Protein AF-A0A950QC86-F1 (afdb_monomer_lite)

Structure (mmCIF, N/CA/C/O backbone):
data_AF-A0A950QC86-F1
#
_entry.id   AF-A0A950QC86-F1
#
loop_
_atom_site.group_PDB
_atom_site.id
_atom_site.type_symbol
_atom_site.label_atom_id
_atom_site.label_alt_id
_atom_site.label_comp_id
_atom_site.label_asym_id
_atom_site.label_entity_id
_atom_site.label_seq_id
_atom_site.pdbx_PDB_ins_code
_atom_site.Cartn_x
_atom_site.Cartn_y
_atom_site.Cartn_z
_atom_site.occupancy
_atom_site.B_iso_or_equiv
_atom_site.auth_seq_id
_atom_site.auth_comp_id
_atom_site.auth_asym_id
_atom_site.auth_atom_id
_atom_site.pdbx_PDB_model_num
ATOM 1 N N . ALA A 1 1 ? 28.103 -2.953 -5.306 1.00 63.00 1 ALA A N 1
ATOM 2 C CA . ALA A 1 1 ? 27.006 -3.921 -5.090 1.00 63.00 1 ALA A CA 1
ATOM 3 C C . ALA A 1 1 ? 26.735 -4.147 -3.598 1.00 63.00 1 ALA A C 1
ATOM 5 O O . ALA A 1 1 ? 25.645 -3.814 -3.157 1.00 63.00 1 ALA A O 1
ATOM 6 N N . ASN A 1 2 ? 27.718 -4.600 -2.807 1.00 76.38 2 ASN A N 1
ATOM 7 C CA . ASN A 1 2 ? 27.516 -4.952 -1.388 1.00 76.38 2 ASN A CA 1
ATOM 8 C C . ASN A 1 2 ? 26.974 -3.805 -0.514 1.00 76.38 2 ASN A C 1
ATOM 10 O O . ASN A 1 2 ? 26.097 -4.033 0.309 1.00 76.38 2 ASN A O 1
ATOM 14 N N . HIS A 1 3 ? 27.410 -2.566 -0.754 1.00 86.81 3 HIS A N 1
ATOM 15 C CA . HIS A 1 3 ? 26.946 -1.412 0.023 1.00 86.81 3 HIS A CA 1
ATOM 16 C C . HIS A 1 3 ? 25.481 -1.026 -0.256 1.00 86.81 3 HIS A C 1
ATOM 18 O O . HIS A 1 3 ? 24.761 -0.627 0.649 1.00 86.81 3 HIS A O 1
ATOM 24 N N . ALA A 1 4 ? 25.002 -1.201 -1.493 1.00 93.62 4 ALA A N 1
ATOM 25 C CA . ALA A 1 4 ? 23.603 -0.924 -1.832 1.00 93.62 4 ALA A CA 1
ATOM 26 C C . ALA A 1 4 ? 22.657 -1.931 -1.161 1.00 93.62 4 ALA A C 1
ATOM 28 O O . ALA A 1 4 ? 21.640 -1.544 -0.596 1.00 93.62 4 ALA A O 1
ATOM 29 N N . ALA A 1 5 ? 23.026 -3.216 -1.166 1.00 94.12 5 ALA A N 1
ATOM 30 C CA . ALA A 1 5 ? 22.261 -4.257 -0.485 1.00 94.12 5 ALA A CA 1
ATOM 31 C C . ALA A 1 5 ? 22.237 -4.050 1.039 1.00 94.12 5 ALA A C 1
ATOM 33 O O . ALA A 1 5 ? 21.215 -4.278 1.684 1.00 94.12 5 ALA A O 1
ATOM 34 N N . GLU A 1 6 ? 23.345 -3.593 1.621 1.00 96.19 6 GLU A N 1
ATOM 35 C CA . GLU A 1 6 ? 23.414 -3.250 3.041 1.00 96.19 6 GLU A CA 1
ATOM 36 C C . GLU A 1 6 ? 22.482 -2.081 3.395 1.00 96.19 6 GLU A C 1
ATOM 38 O O . GLU A 1 6 ? 21.714 -2.185 4.350 1.00 96.19 6 GLU A O 1
ATOM 43 N N . LEU A 1 7 ? 22.488 -1.004 2.602 1.00 96.12 7 LEU A N 1
ATOM 44 C CA . LEU A 1 7 ? 21.597 0.144 2.801 1.00 96.12 7 LEU A CA 1
ATOM 45 C C . LEU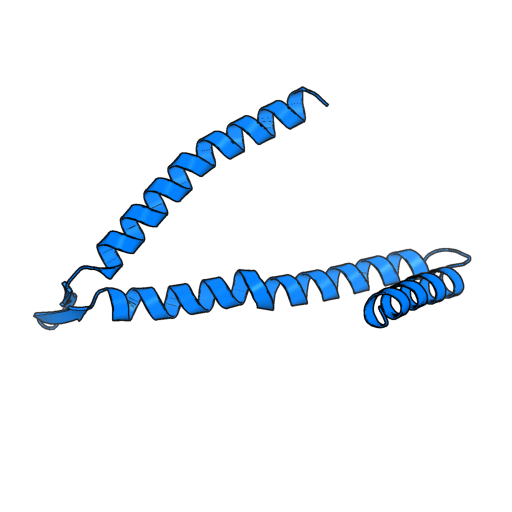 A 1 7 ? 20.120 -0.254 2.717 1.00 96.12 7 LEU A C 1
ATOM 47 O O . LEU A 1 7 ? 19.343 0.093 3.603 1.00 96.12 7 LEU A O 1
ATOM 51 N N . VAL A 1 8 ? 19.742 -1.041 1.705 1.00 95.75 8 VAL A N 1
ATOM 52 C CA . VAL A 1 8 ? 18.368 -1.555 1.567 1.00 95.75 8 VAL A CA 1
ATOM 53 C C . VAL A 1 8 ? 17.969 -2.397 2.779 1.00 95.75 8 VAL A C 1
ATOM 55 O O . VAL A 1 8 ? 16.850 -2.278 3.269 1.00 95.75 8 VAL A O 1
ATOM 58 N N . ASN A 1 9 ? 18.878 -3.218 3.308 1.00 95.38 9 ASN A N 1
ATOM 59 C CA . ASN A 1 9 ? 18.590 -4.030 4.489 1.00 95.38 9 ASN A CA 1
ATOM 60 C C . ASN A 1 9 ? 18.405 -3.206 5.766 1.00 95.38 9 ASN A C 1
ATOM 62 O O . ASN A 1 9 ? 17.581 -3.578 6.603 1.00 95.38 9 ASN A O 1
ATOM 66 N N . ARG A 1 10 ? 19.136 -2.098 5.916 1.00 96.12 10 ARG A N 1
ATOM 67 C CA . ARG A 1 10 ? 18.938 -1.166 7.035 1.00 96.12 10 ARG A CA 1
ATOM 68 C C . ARG A 1 10 ? 17.568 -0.501 6.944 1.00 96.12 10 ARG A C 1
ATOM 70 O O . ARG A 1 10 ? 16.791 -0.638 7.878 1.00 96.12 10 ARG A O 1
ATOM 77 N N . ILE A 1 11 ? 17.224 0.051 5.777 1.00 96.62 11 ILE A N 1
ATOM 78 C CA . ILE A 1 11 ? 15.893 0.627 5.515 1.00 96.62 11 ILE A CA 1
ATOM 79 C C . ILE A 1 11 ? 14.797 -0.396 5.827 1.00 96.62 11 ILE A C 1
ATOM 81 O O . ILE A 1 11 ? 13.877 -0.113 6.581 1.00 96.62 11 ILE A O 1
ATOM 85 N N . ARG A 1 12 ? 14.923 -1.629 5.321 1.00 96.50 12 ARG A N 1
ATOM 86 C CA . ARG A 1 12 ? 13.949 -2.699 5.581 1.00 96.50 12 ARG A CA 1
ATOM 87 C C . ARG A 1 12 ? 13.785 -3.003 7.076 1.00 96.50 12 ARG A C 1
ATOM 89 O O . ARG A 1 12 ? 12.697 -3.379 7.502 1.00 96.50 12 ARG A O 1
ATOM 96 N N . THR A 1 13 ? 14.863 -2.910 7.850 1.00 96.94 13 THR A N 1
ATOM 97 C CA . THR A 1 13 ? 14.824 -3.149 9.299 1.00 96.94 13 THR A CA 1
ATOM 98 C C . THR A 1 13 ? 14.078 -2.026 10.013 1.00 96.94 13 THR A C 1
ATOM 100 O O . THR A 1 13 ? 13.231 -2.316 10.855 1.00 96.94 13 THR A O 1
ATOM 103 N N . ASP A 1 14 ? 14.325 -0.776 9.625 1.00 97.62 14 ASP A N 1
ATOM 104 C CA . ASP A 1 14 ?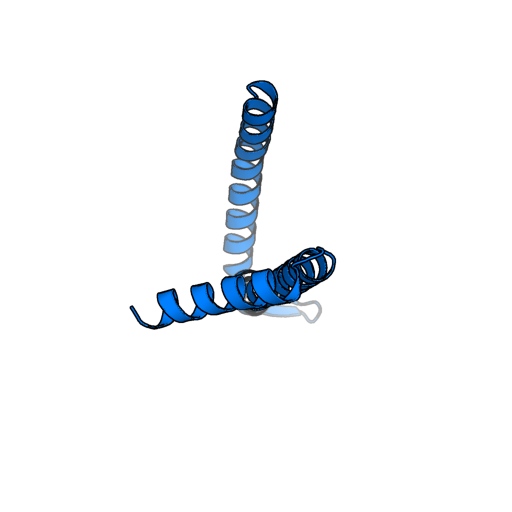 13.639 0.390 10.188 1.00 97.62 14 ASP A CA 1
ATOM 105 C C . ASP A 1 14 ? 12.137 0.360 9.853 1.00 97.62 14 ASP A C 1
ATOM 107 O O . ASP A 1 14 ? 11.288 0.513 10.735 1.00 97.62 14 ASP A O 1
ATOM 111 N N . GLU A 1 15 ? 11.790 0.032 8.604 1.00 97.69 15 GLU A N 1
ATOM 112 C CA . GLU A 1 15 ? 10.395 -0.048 8.160 1.00 97.69 15 GLU A CA 1
ATOM 113 C C . GLU A 1 15 ? 9.578 -1.111 8.903 1.00 97.69 15 GLU A C 1
ATOM 115 O O . GLU A 1 15 ? 8.373 -0.947 9.086 1.00 97.69 15 GLU A O 1
ATOM 120 N N . ALA A 1 16 ? 10.207 -2.183 9.400 1.00 96.94 16 ALA A N 1
ATOM 121 C CA . ALA A 1 16 ? 9.494 -3.192 10.182 1.00 96.94 16 ALA A CA 1
ATOM 122 C C . ALA A 1 16 ? 8.875 -2.596 11.459 1.00 96.94 16 ALA A C 1
ATOM 124 O O . ALA A 1 16 ? 7.744 -2.930 11.818 1.00 96.94 16 ALA A O 1
ATOM 125 N N . ILE A 1 17 ? 9.594 -1.687 12.126 1.00 96.50 17 ILE A N 1
ATOM 126 C CA . ILE A 1 17 ? 9.116 -1.019 13.341 1.00 96.50 17 ILE A CA 1
ATOM 127 C C . ILE A 1 17 ? 8.061 0.029 12.983 1.00 96.50 17 ILE A C 1
ATOM 129 O O . ILE A 1 17 ? 7.034 0.104 13.657 1.00 96.50 17 ILE A O 1
ATOM 133 N N . HIS A 1 18 ? 8.269 0.795 11.907 1.00 97.69 18 HIS A N 1
ATOM 134 C CA . HIS A 1 18 ? 7.288 1.775 11.432 1.00 97.69 18 HIS A CA 1
ATOM 135 C C . HIS A 1 18 ? 5.941 1.121 11.109 1.00 97.69 18 HIS A C 1
ATOM 137 O O . HIS A 1 18 ? 4.897 1.584 11.573 1.00 97.69 18 HIS A O 1
ATOM 143 N N . VAL A 1 19 ? 5.964 0.003 10.378 1.00 96.62 19 VAL A N 1
ATOM 144 C CA . VAL A 1 19 ? 4.759 -0.757 10.029 1.00 96.62 19 VAL A CA 1
ATOM 145 C C . VAL A 1 19 ? 4.088 -1.318 11.280 1.00 96.62 19 VAL A C 1
ATOM 147 O O . VAL A 1 19 ? 2.874 -1.183 11.421 1.00 96.62 19 VAL A O 1
ATOM 150 N N . ALA A 1 20 ? 4.850 -1.902 12.210 1.00 97.81 20 ALA A N 1
ATOM 151 C CA . ALA A 1 20 ? 4.291 -2.447 13.446 1.00 97.81 20 ALA A CA 1
ATOM 152 C C . ALA A 1 20 ? 3.607 -1.364 14.300 1.00 97.81 20 ALA A C 1
ATOM 154 O O . ALA A 1 20 ? 2.489 -1.564 14.786 1.00 97.81 20 ALA A O 1
ATOM 155 N N . TYR A 1 21 ? 4.250 -0.203 14.444 1.00 97.81 21 TYR A N 1
ATOM 156 C CA . TYR A 1 21 ? 3.695 0.943 15.159 1.00 97.81 21 TYR A CA 1
ATOM 157 C C . TYR A 1 21 ? 2.400 1.445 14.512 1.00 97.81 21 TYR A C 1
ATOM 159 O O . TYR A 1 21 ? 1.384 1.606 15.195 1.00 97.81 21 TYR A O 1
ATOM 167 N N . LEU A 1 22 ? 2.420 1.663 13.195 1.00 95.94 22 LEU A N 1
ATOM 168 C CA . LEU A 1 22 ? 1.271 2.187 12.466 1.00 95.94 22 LEU A CA 1
ATOM 169 C C . LEU A 1 22 ? 0.091 1.211 12.512 1.00 95.94 22 LEU A C 1
ATOM 171 O O . LEU A 1 22 ? -1.029 1.619 12.813 1.00 95.94 22 LEU A O 1
ATOM 175 N N . ALA A 1 23 ? 0.346 -0.080 12.285 1.00 96.12 23 ALA A N 1
ATOM 176 C CA . ALA A 1 23 ? -0.675 -1.122 12.340 1.00 96.12 23 ALA A CA 1
ATOM 177 C C . ALA A 1 23 ? -1.341 -1.195 13.720 1.00 96.12 23 ALA A C 1
ATOM 179 O O . ALA A 1 23 ? -2.568 -1.269 13.805 1.00 96.12 23 ALA A O 1
ATOM 180 N N . THR A 1 24 ? -0.546 -1.123 14.792 1.00 97.94 24 THR A N 1
ATOM 181 C CA . THR A 1 24 ? -1.057 -1.118 16.171 1.00 97.94 24 THR A CA 1
ATOM 182 C C . THR A 1 24 ? -1.918 0.115 16.417 1.00 97.94 24 THR A C 1
ATOM 184 O O . THR A 1 24 ? -3.086 -0.009 16.775 1.00 97.94 24 THR A O 1
ATOM 187 N N . THR A 1 25 ? -1.379 1.301 16.129 1.00 96.81 25 THR A N 1
ATOM 188 C CA . THR A 1 25 ? -2.056 2.580 16.377 1.00 96.81 25 THR A CA 1
ATOM 189 C C . THR A 1 25 ? -3.385 2.671 15.627 1.00 96.81 25 THR A C 1
ATOM 191 O O . THR A 1 25 ? -4.407 3.011 16.218 1.00 96.81 25 THR A O 1
ATOM 194 N N . ILE A 1 26 ? -3.408 2.324 14.336 1.00 96.31 26 ILE A N 1
ATOM 195 C CA . ILE A 1 26 ? -4.637 2.354 13.530 1.00 96.31 26 ILE A CA 1
ATOM 196 C C . ILE A 1 26 ? -5.652 1.333 14.050 1.00 96.31 26 ILE A C 1
ATOM 198 O O . ILE A 1 26 ? -6.833 1.658 14.165 1.00 96.31 26 ILE A O 1
ATOM 202 N N . SER A 1 27 ? -5.214 0.118 14.391 1.00 96.44 27 SER A N 1
ATOM 203 C CA . SER A 1 27 ? -6.110 -0.932 14.894 1.00 96.44 27 SER A CA 1
ATOM 204 C C . SER A 1 27 ? -6.749 -0.547 16.229 1.00 96.44 27 SER A C 1
ATOM 206 O O . SER A 1 27 ? -7.949 -0.747 16.423 1.00 96.44 27 SER A O 1
ATOM 208 N N . GLU A 1 28 ? -5.971 0.050 17.131 1.00 97.38 28 GLU A N 1
ATOM 209 C CA . GLU A 1 28 ? -6.470 0.561 18.405 1.00 97.38 28 GLU A CA 1
ATOM 210 C C . GLU A 1 28 ? -7.465 1.703 18.191 1.00 97.38 28 GLU A C 1
ATOM 212 O O . GLU A 1 28 ? -8.605 1.604 18.647 1.00 97.38 28 GLU A O 1
ATOM 217 N N . LEU A 1 29 ? -7.098 2.728 17.413 1.00 96.75 29 LEU A N 1
ATOM 218 C CA . LEU A 1 29 ? -7.988 3.850 17.096 1.00 96.75 29 LEU A CA 1
ATOM 219 C C . LEU A 1 29 ? -9.300 3.385 16.460 1.00 96.75 29 LEU A C 1
ATOM 221 O O . LEU A 1 29 ? -10.369 3.875 16.824 1.00 96.75 29 LEU A O 1
ATOM 225 N N . ARG A 1 30 ? -9.237 2.402 15.557 1.00 97.75 30 ARG A N 1
ATOM 226 C CA . ARG A 1 30 ? -10.412 1.787 14.933 1.00 97.75 30 ARG A CA 1
ATOM 227 C C . ARG A 1 30 ? -11.347 1.149 15.968 1.00 97.75 30 ARG A C 1
ATOM 229 O O . ARG A 1 30 ? -12.564 1.188 15.794 1.00 97.75 30 ARG A O 1
ATOM 236 N N . SER A 1 31 ? -10.795 0.570 17.034 1.00 98.00 31 SER A N 1
ATOM 237 C CA . SER A 1 31 ? -11.558 -0.105 18.094 1.00 98.00 31 SER A CA 1
ATOM 238 C C . SER A 1 31 ? -12.189 0.843 19.120 1.00 98.00 31 SER A C 1
ATOM 240 O O . SER A 1 31 ? -13.092 0.445 19.857 1.00 98.00 31 SER A O 1
ATOM 242 N N . PHE A 1 32 ? -11.732 2.094 19.187 1.00 97.69 32 PHE A N 1
ATOM 243 C CA . PHE A 1 32 ? -12.165 3.032 20.216 1.00 97.69 32 PHE A CA 1
ATOM 244 C C . PHE A 1 32 ? -13.557 3.607 19.960 1.00 97.69 32 PHE A C 1
ATOM 246 O O . PHE A 1 32 ? -14.066 3.650 18.844 1.00 97.69 32 PHE A O 1
ATOM 253 N N . THR A 1 33 ? -14.168 4.102 21.034 1.00 98.19 33 THR A N 1
ATOM 254 C CA . THR A 1 33 ? -15.311 5.016 20.963 1.00 98.19 33 THR A CA 1
ATOM 255 C C . THR A 1 33 ? -14.793 6.428 21.202 1.00 98.19 33 THR A C 1
ATOM 257 O O . THR A 1 33 ? -14.234 6.714 22.259 1.00 98.19 33 THR A O 1
ATOM 260 N N . ILE A 1 34 ? -14.954 7.306 20.217 1.00 96.75 34 ILE A N 1
ATOM 261 C CA . ILE A 1 34 ? -14.361 8.643 20.205 1.00 96.75 34 ILE A CA 1
ATOM 262 C C . ILE A 1 34 ? -15.423 9.662 20.599 1.00 96.75 34 ILE A C 1
ATOM 264 O O . ILE A 1 34 ? -16.531 9.648 20.065 1.00 96.75 34 ILE A O 1
ATOM 268 N N . LYS A 1 35 ? -15.091 10.546 21.542 1.00 97.56 35 LYS A N 1
ATOM 269 C CA . LYS A 1 35 ? -15.960 11.651 21.951 1.00 97.56 35 LYS A CA 1
ATOM 270 C C . LYS A 1 35 ? -15.811 12.823 20.981 1.00 97.56 35 LYS A C 1
ATOM 272 O O . LYS A 1 35 ? -14.693 13.231 20.679 1.00 97.56 35 LYS A O 1
ATOM 277 N N . THR A 1 36 ? -16.929 13.371 20.529 1.00 95.69 36 THR A N 1
ATOM 278 C CA . THR A 1 36 ? -16.984 14.555 19.663 1.00 95.69 36 THR A CA 1
ATOM 279 C C . THR A 1 36 ? -17.043 15.843 20.489 1.00 95.69 36 THR A C 1
ATOM 281 O O . THR A 1 36 ? -17.346 15.827 21.687 1.00 95.69 36 THR A O 1
ATOM 284 N N . GLU A 1 37 ? -16.772 16.983 19.851 1.00 96.88 37 GLU A N 1
ATOM 285 C CA . GLU A 1 37 ? -16.787 18.303 20.504 1.00 96.88 37 GLU A CA 1
ATOM 286 C C . GLU A 1 37 ? -18.171 18.683 21.058 1.00 96.88 37 GLU A C 1
ATOM 288 O O . GLU A 1 37 ? -18.264 19.345 22.089 1.00 96.88 37 GLU A O 1
ATOM 293 N N . ASP A 1 38 ? -19.250 18.199 20.433 1.00 96.12 38 ASP A N 1
ATOM 294 C CA . ASP A 1 38 ? -20.635 18.380 20.895 1.00 96.12 38 ASP A CA 1
ATOM 295 C C . ASP A 1 38 ? -21.047 17.393 22.007 1.00 96.12 38 ASP A C 1
ATOM 297 O O . ASP A 1 38 ? -22.206 17.351 22.420 1.00 96.12 38 ASP A O 1
ATOM 301 N N . GLY A 1 39 ? -20.101 16.595 22.510 1.00 96.00 39 GLY A N 1
ATOM 302 C CA . GLY A 1 39 ? -20.304 15.666 23.616 1.00 96.00 39 GLY A CA 1
ATOM 303 C C . GLY A 1 39 ? -20.929 14.325 23.234 1.00 96.00 39 GLY A C 1
ATOM 304 O O . GLY A 1 39 ? -21.112 13.492 24.124 1.00 96.00 39 GLY A O 1
ATOM 305 N N . LYS A 1 40 ? -21.223 14.086 21.949 1.00 97.44 40 LYS A N 1
ATOM 306 C CA . LYS A 1 40 ? -21.637 12.769 21.446 1.00 97.44 40 LYS A CA 1
ATOM 307 C C . LYS A 1 40 ? -20.446 11.810 21.356 1.00 97.44 40 LYS A C 1
ATOM 309 O O . LYS A 1 40 ? -19.307 12.143 21.694 1.00 97.44 40 LYS A O 1
ATOM 314 N N . THR A 1 41 ? -20.722 10.587 20.915 1.00 98.06 41 THR A N 1
ATOM 315 C CA . THR A 1 41 ? -19.708 9.571 20.648 1.00 98.06 41 THR A CA 1
ATOM 316 C C . THR A 1 41 ? -19.893 8.956 19.270 1.00 98.06 41 THR A C 1
ATOM 318 O O . THR A 1 41 ? -21.014 8.827 18.778 1.00 98.06 41 THR A O 1
ATOM 321 N N . VAL A 1 42 ? -18.781 8.562 18.651 1.00 97.69 42 VAL A N 1
ATOM 322 C CA . VAL A 1 42 ? -18.757 7.837 17.377 1.00 97.69 42 VAL A CA 1
ATOM 323 C C . VAL A 1 42 ? -17.804 6.641 17.458 1.00 97.69 42 VAL A C 1
ATOM 325 O O . VAL A 1 42 ? -16.780 6.719 18.143 1.00 97.69 42 VAL A O 1
ATOM 328 N N . PRO A 1 43 ? -18.096 5.523 16.774 1.00 98.19 43 PRO A N 1
ATOM 329 C CA . PRO A 1 43 ? -17.144 4.425 16.645 1.00 98.19 43 PRO A CA 1
ATOM 330 C C . PRO A 1 43 ? -15.918 4.856 15.834 1.00 98.19 43 PRO A C 1
ATOM 332 O O . PRO A 1 43 ? -16.072 5.399 14.740 1.00 98.19 43 PRO A O 1
ATOM 335 N N . GLY A 1 44 ? -14.711 4.547 16.304 1.00 97.75 44 GLY A N 1
ATOM 336 C CA . GLY A 1 44 ? -13.458 4.837 15.603 1.00 97.75 44 GLY A CA 1
ATOM 337 C C . GLY A 1 44 ? -13.410 4.235 14.198 1.00 97.75 44 GLY A C 1
ATOM 338 O O . GLY A 1 44 ? -12.968 4.890 13.258 1.00 97.75 44 GLY A O 1
ATOM 339 N N . GLY A 1 45 ? -13.976 3.039 14.012 1.00 98.00 45 GLY A N 1
ATOM 340 C CA . GLY A 1 45 ? -14.119 2.407 12.697 1.00 98.00 45 GLY A CA 1
ATOM 341 C C . GLY A 1 45 ? -14.862 3.258 11.666 1.00 98.00 45 GLY A C 1
ATOM 342 O O . GLY A 1 45 ? -14.466 3.276 10.509 1.00 98.00 45 GLY A O 1
ATOM 343 N N . SER A 1 46 ? -15.859 4.049 12.076 1.00 97.56 46 SER A N 1
ATOM 344 C CA . SER A 1 46 ? -16.560 4.952 11.148 1.00 97.56 46 SER A CA 1
ATOM 345 C C . SER A 1 46 ? -15.697 6.111 10.636 1.00 97.56 46 SER A C 1
ATOM 347 O O . SER A 1 46 ? -16.043 6.717 9.627 1.00 97.56 46 SER A O 1
ATOM 349 N N . ILE A 1 47 ? -14.576 6.400 11.303 1.00 95.75 47 ILE A N 1
ATOM 350 C CA . ILE A 1 47 ? -13.597 7.417 10.896 1.00 95.75 47 ILE A CA 1
ATOM 351 C C . ILE A 1 47 ? -12.457 6.773 10.098 1.00 95.75 47 ILE A C 1
ATOM 353 O O . ILE A 1 47 ? -12.050 7.306 9.070 1.00 95.75 47 ILE A O 1
ATOM 357 N N . ILE A 1 48 ? -11.944 5.631 10.564 1.00 97.38 48 ILE A N 1
ATOM 358 C CA . ILE A 1 48 ? -10.769 4.970 9.978 1.00 97.38 48 ILE A CA 1
ATOM 359 C C . ILE A 1 48 ? -11.105 4.230 8.678 1.00 97.38 48 ILE A C 1
ATOM 361 O O . ILE A 1 48 ? -10.357 4.346 7.708 1.00 97.38 48 ILE A O 1
ATOM 365 N N . ASP A 1 49 ? -12.212 3.484 8.635 1.00 97.25 49 ASP A N 1
ATOM 366 C CA . ASP A 1 49 ? -12.513 2.576 7.520 1.00 97.25 49 ASP A CA 1
ATOM 367 C C . ASP A 1 49 ? -12.660 3.297 6.163 1.00 97.25 49 ASP A C 1
ATOM 369 O O . ASP A 1 49 ? -12.121 2.785 5.179 1.00 97.25 49 ASP A O 1
ATOM 373 N N . PRO A 1 50 ? -13.303 4.482 6.059 1.00 97.25 50 PRO A N 1
ATOM 374 C CA . PRO A 1 50 ? -13.376 5.213 4.792 1.00 97.25 50 PRO A CA 1
ATOM 375 C C . PRO A 1 50 ? -11.994 5.586 4.241 1.00 97.25 50 PRO A C 1
ATOM 377 O O . PRO A 1 50 ? -11.689 5.287 3.089 1.00 97.25 50 PRO A O 1
ATOM 380 N N . VAL A 1 51 ? -11.130 6.158 5.088 1.00 95.38 51 VAL A N 1
ATOM 381 C CA . VAL A 1 51 ? -9.772 6.576 4.701 1.00 95.38 51 VAL A CA 1
ATOM 382 C C . VAL A 1 51 ? -8.916 5.367 4.331 1.00 95.38 51 VAL A C 1
ATOM 384 O O . VAL A 1 51 ? -8.172 5.403 3.352 1.00 95.38 51 VAL A O 1
ATOM 387 N N . TRP A 1 52 ? -9.034 4.272 5.088 1.00 94.81 52 TRP A N 1
ATOM 388 C CA . TRP A 1 52 ? -8.316 3.034 4.799 1.00 94.81 52 TRP A CA 1
ATOM 389 C C . TRP A 1 52 ? -8.697 2.461 3.431 1.00 94.81 52 TRP A C 1
ATOM 391 O O . TRP A 1 52 ? -7.819 2.110 2.645 1.00 94.81 52 TRP A O 1
ATOM 401 N N . ASN A 1 53 ? -9.993 2.397 3.123 1.00 95.56 53 ASN A N 1
ATOM 402 C CA . ASN A 1 53 ? -10.472 1.868 1.848 1.00 95.56 53 ASN A CA 1
ATOM 403 C C . ASN A 1 53 ? -10.002 2.720 0.661 1.00 95.56 53 ASN A C 1
ATOM 405 O O . ASN A 1 53 ? -9.531 2.167 -0.332 1.00 95.56 53 ASN A O 1
ATOM 409 N N . GLU A 1 54 ? -10.060 4.049 0.780 1.00 96.06 54 GLU A N 1
ATOM 410 C CA . GLU A 1 54 ? -9.534 4.962 -0.243 1.00 96.06 5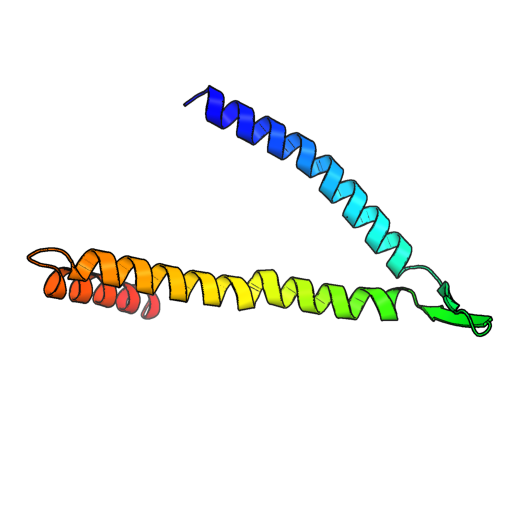4 GLU A CA 1
ATOM 411 C C . GLU A 1 54 ? -8.023 4.789 -0.444 1.00 96.06 54 GLU A C 1
ATOM 413 O O . GLU A 1 54 ? -7.548 4.726 -1.578 1.00 96.06 54 GLU A O 1
ATOM 418 N N . MET A 1 55 ? -7.261 4.650 0.644 1.00 94.56 55 MET A N 1
ATOM 419 C CA . MET A 1 55 ? -5.818 4.414 0.580 1.00 94.56 55 MET A CA 1
ATOM 420 C C . MET A 1 55 ? -5.491 3.093 -0.136 1.00 94.56 55 MET A C 1
ATOM 422 O O . MET A 1 55 ? -4.588 3.053 -0.975 1.00 94.56 55 MET A O 1
ATOM 426 N N . ILE A 1 56 ? -6.219 2.013 0.166 1.00 93.56 56 ILE A N 1
ATOM 427 C CA . ILE A 1 56 ? -6.020 0.711 -0.484 1.00 93.56 56 ILE A CA 1
ATOM 428 C C . ILE A 1 56 ? -6.317 0.791 -1.980 1.00 93.56 56 ILE A C 1
ATOM 430 O O . ILE A 1 56 ? -5.493 0.332 -2.775 1.00 93.56 56 ILE A O 1
ATOM 434 N N . GLU A 1 57 ? -7.443 1.393 -2.365 1.00 95.50 57 GLU A N 1
ATOM 435 C CA . GLU A 1 57 ? -7.816 1.580 -3.771 1.00 95.50 57 GLU A CA 1
ATOM 436 C C . GLU A 1 57 ? -6.764 2.410 -4.515 1.00 95.50 57 GLU A C 1
ATOM 438 O O . GLU A 1 57 ? -6.305 2.043 -5.603 1.00 95.50 57 GLU A O 1
ATOM 443 N N . TRP A 1 58 ? -6.309 3.504 -3.900 1.00 95.19 58 TRP A N 1
ATOM 444 C CA . TRP A 1 58 ? -5.282 4.356 -4.480 1.00 95.19 58 TRP A CA 1
ATOM 445 C C . TRP A 1 58 ? -3.990 3.583 -4.752 1.00 95.19 58 TRP A C 1
ATOM 447 O O . TRP A 1 58 ? -3.482 3.592 -5.874 1.00 95.19 58 TRP A O 1
ATOM 457 N N . HIS A 1 59 ? -3.454 2.896 -3.741 1.00 90.19 59 HIS A N 1
ATOM 458 C CA . HIS A 1 59 ? -2.156 2.232 -3.853 1.00 90.19 59 HIS A CA 1
ATOM 459 C C . HIS A 1 59 ? -2.192 0.934 -4.664 1.00 90.19 59 HIS A C 1
ATOM 461 O O . HIS A 1 59 ? -1.187 0.605 -5.294 1.00 90.19 59 HIS A O 1
ATOM 467 N N . SER A 1 60 ? -3.317 0.217 -4.668 1.00 90.69 60 SER A N 1
ATOM 468 C CA . SER A 1 60 ? -3.423 -1.096 -5.321 1.00 90.69 60 SER A CA 1
ATOM 469 C C . SER A 1 60 ? -3.931 -1.014 -6.756 1.00 90.69 60 SER A C 1
ATOM 471 O O . SER A 1 60 ? -3.564 -1.854 -7.575 1.00 90.69 60 SER A O 1
ATOM 473 N N . VAL A 1 61 ? -4.757 -0.013 -7.072 1.00 92.94 61 VAL A N 1
ATOM 474 C CA . VAL A 1 61 ? -5.428 0.090 -8.375 1.00 92.94 61 VAL A CA 1
ATOM 475 C C . VAL A 1 61 ? -5.043 1.384 -9.076 1.00 92.94 61 VAL A C 1
ATOM 477 O O . VAL A 1 61 ? -4.419 1.355 -10.137 1.00 92.94 61 VAL A O 1
ATOM 480 N N . THR A 1 62 ? -5.368 2.532 -8.479 1.00 93.88 62 THR A N 1
ATOM 481 C CA . THR A 1 62 ? -5.285 3.826 -9.179 1.00 93.88 62 THR A CA 1
ATOM 482 C C . THR A 1 62 ? -3.846 4.170 -9.555 1.00 93.88 62 THR A C 1
ATOM 484 O O . THR A 1 62 ? -3.546 4.443 -10.718 1.00 93.88 62 THR A O 1
ATOM 487 N N . GLN A 1 63 ? -2.930 4.105 -8.588 1.00 93.69 63 GLN A N 1
ATOM 488 C CA . GLN A 1 63 ? -1.521 4.415 -8.801 1.00 93.69 63 GLN A CA 1
ATOM 489 C C . GLN A 1 63 ? -0.857 3.387 -9.720 1.00 93.69 63 GLN A C 1
ATOM 491 O O . GLN A 1 63 ? -0.074 3.774 -10.581 1.00 93.69 63 GLN A O 1
ATOM 496 N N . ALA A 1 64 ? -1.205 2.102 -9.600 1.00 91.06 64 ALA A N 1
ATOM 497 C CA . ALA A 1 64 ? -0.681 1.056 -10.476 1.00 91.06 64 ALA A CA 1
ATOM 498 C C . ALA A 1 64 ? -1.064 1.297 -11.947 1.00 91.06 64 ALA A C 1
ATOM 500 O O . ALA A 1 64 ? -0.206 1.219 -12.830 1.00 91.06 64 ALA A O 1
ATOM 501 N N . ASN A 1 65 ? -2.325 1.657 -12.207 1.00 93.19 65 ASN A N 1
ATOM 502 C CA . ASN A 1 65 ? -2.800 2.003 -13.546 1.00 93.19 65 ASN A CA 1
ATOM 503 C C . ASN A 1 65 ? -2.094 3.254 -14.085 1.00 93.19 65 ASN A C 1
ATOM 505 O O . ASN A 1 65 ? -1.539 3.217 -15.183 1.00 93.19 65 ASN A O 1
ATOM 509 N N . PHE A 1 66 ? -2.018 4.319 -13.281 1.00 93.94 66 PHE A N 1
ATOM 510 C CA . PHE A 1 66 ? -1.315 5.548 -13.657 1.00 93.94 66 PHE A CA 1
ATOM 511 C C . PHE A 1 66 ? 0.166 5.294 -13.977 1.00 93.94 66 PHE A C 1
ATOM 513 O O . PHE A 1 66 ? 0.683 5.741 -15.002 1.00 93.94 66 PHE A O 1
ATOM 520 N N . ALA A 1 67 ? 0.860 4.532 -13.129 1.00 93.19 67 ALA A N 1
ATOM 521 C CA . ALA A 1 67 ? 2.263 4.195 -13.328 1.00 93.19 67 ALA A CA 1
ATOM 522 C C . ALA A 1 67 ? 2.474 3.339 -14.581 1.00 93.19 67 ALA A C 1
ATOM 524 O O . ALA A 1 67 ? 3.465 3.534 -15.289 1.00 93.19 67 ALA A O 1
ATOM 525 N N . ARG A 1 68 ? 1.551 2.418 -14.886 1.00 91.62 68 ARG A N 1
ATOM 526 C CA . ARG A 1 68 ? 1.573 1.623 -16.120 1.00 91.62 68 ARG A CA 1
ATOM 527 C C . ARG A 1 68 ? 1.428 2.513 -17.352 1.00 91.62 68 ARG A C 1
ATOM 529 O O . ARG A 1 68 ? 2.244 2.395 -18.266 1.00 91.62 68 ARG A O 1
ATOM 536 N N . GLU A 1 69 ? 0.448 3.411 -17.370 1.00 94.00 69 GLU A N 1
ATOM 537 C CA . GLU A 1 69 ? 0.229 4.356 -18.474 1.00 94.00 69 GLU A CA 1
ATOM 538 C C . GLU A 1 69 ? 1.454 5.247 -18.692 1.00 94.00 69 GLU A C 1
ATOM 540 O O . GLU A 1 69 ? 2.025 5.268 -19.785 1.00 94.00 69 GLU A O 1
ATOM 545 N N . GLN A 1 70 ? 1.943 5.884 -17.627 1.00 95.88 70 GLN A N 1
ATOM 546 C CA . GLN A 1 70 ? 3.123 6.742 -17.683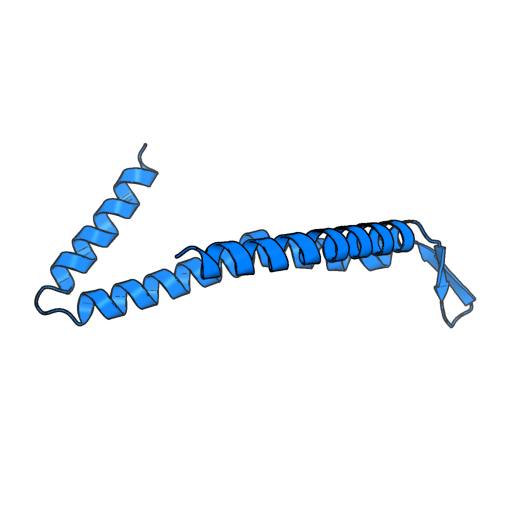 1.00 95.88 70 GLN A CA 1
ATOM 547 C C . GLN A 1 70 ? 4.380 5.973 -18.117 1.00 95.88 70 GLN A C 1
ATOM 549 O O . GLN A 1 70 ? 5.187 6.466 -18.912 1.00 95.88 70 GLN A O 1
ATOM 554 N N . SER A 1 71 ? 4.566 4.745 -17.626 1.00 94.19 71 SER A N 1
ATOM 555 C CA . SER A 1 71 ? 5.677 3.887 -18.050 1.00 94.19 71 SER A CA 1
ATOM 556 C C . SER A 1 71 ? 5.584 3.565 -19.536 1.00 94.19 71 SER A C 1
ATOM 558 O O . SER A 1 71 ? 6.588 3.666 -20.246 1.00 94.19 71 SER A O 1
ATOM 560 N N . ARG A 1 72 ? 4.384 3.240 -20.029 1.00 93.00 72 ARG A N 1
ATOM 561 C CA . ARG A 1 72 ? 4.148 2.959 -21.445 1.00 93.00 72 ARG A CA 1
ATOM 562 C C . ARG A 1 72 ? 4.466 4.175 -22.310 1.00 93.00 72 ARG A C 1
ATOM 564 O O . ARG A 1 72 ? 5.219 4.047 -23.272 1.00 93.00 72 ARG A O 1
ATOM 571 N N . GLU A 1 73 ? 3.961 5.356 -21.968 1.00 95.00 73 GLU A N 1
ATOM 572 C CA . GLU A 1 73 ? 4.248 6.593 -22.707 1.00 95.00 73 GLU A CA 1
ATOM 573 C C . GLU A 1 73 ? 5.750 6.888 -22.783 1.00 95.00 73 GLU A C 1
ATOM 575 O O . GLU A 1 73 ? 6.287 7.180 -23.859 1.00 95.00 73 GLU A O 1
ATOM 580 N N . ASN A 1 74 ? 6.451 6.738 -21.658 1.00 95.75 74 ASN A N 1
ATOM 581 C CA . ASN A 1 74 ? 7.895 6.926 -21.581 1.00 95.75 74 ASN A CA 1
ATOM 582 C C . ASN A 1 74 ? 8.655 5.933 -22.468 1.00 95.75 74 ASN A C 1
ATOM 584 O O . ASN A 1 74 ? 9.585 6.323 -23.180 1.00 95.75 74 ASN A O 1
ATOM 588 N N . ILE A 1 75 ? 8.265 4.656 -22.451 1.00 93.69 75 ILE A N 1
ATOM 589 C CA . ILE A 1 75 ? 8.854 3.620 -23.307 1.00 93.69 75 ILE A CA 1
ATOM 590 C C . ILE A 1 75 ? 8.618 3.963 -24.780 1.00 93.69 75 ILE A C 1
ATOM 592 O O . ILE A 1 75 ? 9.578 4.039 -25.548 1.00 93.69 75 ILE A O 1
ATOM 596 N N . MET A 1 76 ? 7.376 4.249 -25.172 1.00 93.81 76 MET A N 1
ATOM 597 C CA . MET A 1 76 ? 7.024 4.529 -26.567 1.00 93.81 76 MET A CA 1
ATOM 598 C C . MET A 1 76 ? 7.729 5.773 -27.105 1.00 93.81 76 MET A C 1
ATOM 600 O O . MET A 1 76 ? 8.207 5.770 -28.242 1.00 93.81 76 MET A O 1
ATOM 604 N N . THR A 1 77 ? 7.859 6.811 -26.281 1.00 94.50 77 THR A N 1
ATOM 605 C CA . THR A 1 77 ? 8.618 8.022 -26.617 1.00 94.50 77 THR A CA 1
ATOM 606 C C . THR A 1 77 ? 10.085 7.691 -26.889 1.00 94.50 77 THR A C 1
ATOM 608 O O . THR A 1 77 ? 10.643 8.095 -27.911 1.00 94.50 77 THR A O 1
ATOM 611 N N . ARG A 1 78 ? 10.711 6.892 -26.016 1.00 94.00 78 ARG A N 1
ATOM 612 C CA . ARG A 1 78 ? 12.115 6.476 -26.168 1.00 94.00 78 ARG A CA 1
ATOM 613 C C . ARG A 1 78 ? 12.335 5.582 -27.386 1.00 94.00 78 ARG A C 1
ATOM 615 O O . ARG A 1 78 ? 13.366 5.722 -28.041 1.00 94.00 78 ARG A O 1
ATOM 622 N N . LEU A 1 79 ? 11.394 4.686 -27.691 1.00 92.81 79 LEU A N 1
ATOM 623 C CA . LEU A 1 79 ? 11.466 3.813 -28.864 1.00 92.81 79 LEU A CA 1
ATOM 624 C C . LEU A 1 79 ? 11.365 4.626 -30.154 1.00 92.81 79 LEU A C 1
ATOM 626 O O . LEU A 1 79 ? 12.250 4.521 -30.999 1.00 92.81 79 LEU A O 1
ATOM 630 N N . LYS A 1 80 ? 10.353 5.493 -30.286 1.00 90.25 80 LYS A N 1
ATOM 631 C CA . LYS A 1 80 ? 10.130 6.307 -31.495 1.00 90.25 80 LYS A CA 1
ATOM 632 C C . LYS A 1 80 ? 11.273 7.277 -31.803 1.00 90.25 80 LYS A C 1
ATOM 634 O O . LYS A 1 80 ? 11.485 7.596 -32.965 1.00 90.25 80 LYS A O 1
ATOM 639 N N . ALA A 1 81 ? 12.037 7.697 -30.794 1.00 93.94 81 ALA A N 1
ATOM 640 C CA . ALA A 1 81 ? 13.224 8.533 -30.973 1.00 93.94 81 ALA A CA 1
ATOM 641 C C . ALA A 1 81 ? 14.434 7.793 -31.592 1.00 93.94 81 ALA A C 1
ATOM 643 O O . ALA A 1 81 ? 15.458 8.416 -31.874 1.00 93.94 81 ALA A O 1
ATOM 644 N N . LYS A 1 82 ? 14.368 6.466 -31.778 1.00 94.31 82 LYS A N 1
ATOM 645 C CA . LYS A 1 82 ? 15.429 5.679 -32.429 1.00 94.31 82 LYS A CA 1
ATOM 646 C C . LYS A 1 82 ? 15.254 5.651 -33.954 1.00 94.31 82 LYS A C 1
ATOM 648 O O . LYS A 1 82 ? 14.123 5.712 -34.427 1.00 94.31 82 LYS A O 1
ATOM 653 N N . PRO A 1 83 ? 16.337 5.446 -34.733 1.00 92.56 83 PRO A N 1
ATOM 654 C CA . PRO A 1 83 ? 16.260 5.353 -36.197 1.00 92.56 83 PRO A CA 1
ATOM 655 C C . PRO A 1 83 ? 15.257 4.304 -36.713 1.00 92.56 83 PRO A C 1
ATOM 657 O O . PRO A 1 83 ? 14.525 4.571 -37.656 1.00 92.56 83 PRO A O 1
ATOM 660 N N . ASN A 1 84 ? 15.153 3.150 -36.037 1.00 92.25 84 ASN A N 1
ATOM 661 C CA . ASN A 1 84 ? 14.169 2.094 -36.332 1.00 92.25 84 ASN A CA 1
ATOM 662 C C . ASN A 1 84 ? 12.963 2.122 -35.368 1.00 92.25 84 ASN A C 1
ATOM 664 O O . ASN A 1 84 ? 12.329 1.098 -35.112 1.00 92.25 84 ASN A O 1
ATOM 668 N N . GLY A 1 85 ? 12.669 3.283 -34.782 1.00 89.81 85 GLY A N 1
ATOM 669 C CA . GLY A 1 85 ? 11.708 3.445 -33.695 1.00 89.81 85 GLY A CA 1
ATOM 670 C C . GLY A 1 85 ? 10.287 2.950 -33.978 1.00 89.81 85 GLY A C 1
ATOM 671 O O . GLY A 1 85 ? 9.733 2.264 -33.119 1.00 89.81 85 GLY A O 1
ATOM 672 N N . PRO A 1 86 ? 9.699 3.218 -35.162 1.00 90.62 86 PRO A N 1
ATOM 673 C CA . PRO A 1 86 ? 8.373 2.704 -35.509 1.00 90.62 86 PRO A CA 1
ATOM 674 C C . PRO A 1 86 ? 8.290 1.171 -35.523 1.00 90.62 86 PRO A C 1
ATOM 676 O O . PRO A 1 86 ? 7.314 0.612 -35.031 1.00 90.62 86 PRO A O 1
ATOM 679 N N . ALA A 1 87 ? 9.324 0.486 -36.024 1.00 92.00 87 ALA A N 1
ATOM 680 C CA . ALA A 1 87 ? 9.364 -0.976 -36.044 1.00 92.00 87 ALA A CA 1
ATOM 681 C C . ALA A 1 87 ? 9.521 -1.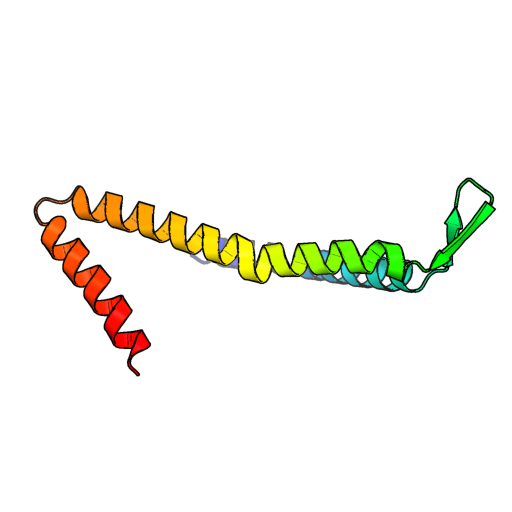555 -34.628 1.00 92.00 87 ALA A C 1
ATOM 683 O O . ALA A 1 87 ? 8.809 -2.484 -34.264 1.00 92.00 87 ALA A O 1
ATOM 684 N N . LEU A 1 88 ? 10.391 -0.961 -33.801 1.00 92.69 88 LEU A N 1
ATOM 685 C CA . LEU A 1 88 ? 10.581 -1.383 -32.407 1.00 92.69 88 LEU A CA 1
ATOM 686 C C . LEU A 1 88 ? 9.318 -1.192 -31.557 1.00 92.69 88 LEU A C 1
ATOM 688 O O . LEU A 1 88 ? 9.000 -2.046 -30.736 1.00 92.69 88 LEU A O 1
ATOM 692 N N . ALA A 1 89 ? 8.598 -0.089 -31.765 1.00 90.69 89 ALA A N 1
ATOM 693 C CA . ALA A 1 89 ? 7.312 0.169 -31.126 1.00 90.69 89 ALA A CA 1
ATOM 694 C C . ALA A 1 89 ? 6.264 -0.892 -31.509 1.00 90.69 89 ALA A C 1
ATOM 696 O O . ALA A 1 89 ? 5.611 -1.441 -30.628 1.00 90.69 89 ALA A O 1
ATOM 697 N N . ALA A 1 90 ? 6.161 -1.234 -32.799 1.00 90.00 90 ALA A N 1
ATOM 698 C CA . ALA A 1 90 ? 5.252 -2.280 -33.267 1.00 90.00 90 ALA A CA 1
ATOM 699 C C . ALA A 1 90 ? 5.596 -3.660 -32.677 1.00 90.00 90 ALA A C 1
ATOM 701 O O . ALA A 1 90 ? 4.701 -4.405 -32.286 1.00 90.00 90 ALA A O 1
ATOM 702 N N . THR A 1 91 ? 6.887 -3.992 -32.564 1.00 90.88 91 THR A N 1
ATOM 703 C CA . THR A 1 91 ? 7.327 -5.228 -31.901 1.00 90.88 91 THR A CA 1
ATOM 704 C C . THR A 1 91 ? 6.983 -5.228 -30.414 1.00 90.88 91 THR A C 1
ATOM 706 O O . THR A 1 91 ? 6.469 -6.228 -29.923 1.00 90.88 91 THR A O 1
ATOM 709 N N . PHE A 1 92 ? 7.227 -4.127 -29.700 1.00 90.06 92 PHE A N 1
ATOM 710 C CA . PHE A 1 92 ? 6.870 -4.007 -28.286 1.00 90.06 92 PHE A CA 1
ATOM 711 C C . PHE A 1 92 ? 5.370 -4.246 -28.064 1.00 90.06 92 PHE A C 1
ATOM 713 O O . PHE A 1 92 ? 5.003 -5.092 -27.253 1.00 90.06 92 PHE A O 1
ATOM 720 N N . ASP A 1 93 ? 4.521 -3.583 -28.854 1.00 90.00 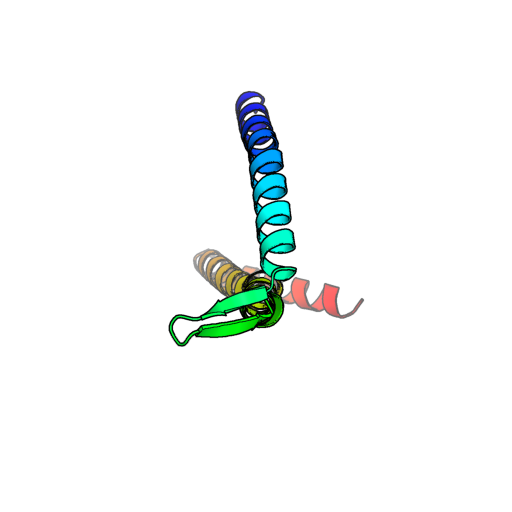93 ASP A N 1
ATOM 721 C CA . ASP A 1 93 ? 3.069 -3.758 -28.779 1.00 90.00 93 ASP A CA 1
ATOM 722 C C . ASP A 1 93 ? 2.655 -5.205 -29.111 1.00 90.00 93 ASP A C 1
ATOM 724 O O . ASP A 1 93 ? 1.781 -5.763 -28.456 1.00 90.00 93 ASP A O 1
ATOM 728 N N . SER A 1 94 ? 3.316 -5.870 -30.069 1.00 90.00 94 SER A N 1
ATOM 729 C CA . SER A 1 94 ? 2.988 -7.261 -30.429 1.00 90.00 94 SER A CA 1
ATOM 730 C C . SER A 1 94 ? 3.217 -8.280 -29.302 1.00 90.00 94 SER A C 1
ATOM 732 O O . SER A 1 94 ? 2.536 -9.303 -29.265 1.00 90.00 94 SER A O 1
ATOM 734 N N . ILE A 1 95 ? 4.135 -7.996 -28.371 1.00 87.00 95 ILE A N 1
ATOM 735 C CA . ILE A 1 95 ? 4.451 -8.885 -27.240 1.00 87.00 95 ILE A CA 1
ATOM 736 C C . ILE A 1 95 ? 3.372 -8.786 -26.151 1.00 87.00 95 ILE A C 1
ATOM 738 O O . ILE A 1 95 ? 3.023 -9.791 -25.535 1.00 87.00 95 ILE A O 1
ATOM 742 N N . GLU A 1 96 ? 2.799 -7.598 -25.943 1.00 70.94 96 GLU A N 1
ATOM 743 C CA . GLU A 1 96 ? 1.723 -7.374 -24.969 1.00 70.94 96 GLU A CA 1
ATOM 744 C C . GLU A 1 96 ? 0.470 -8.208 -25.291 1.00 70.94 96 GLU A C 1
ATOM 746 O O . GLU A 1 96 ? -0.161 -8.762 -24.391 1.00 70.94 96 GLU A O 1
ATOM 751 N N . PHE A 1 97 ? 0.150 -8.376 -26.578 1.00 57.41 97 PHE A N 1
ATOM 752 C CA . PHE A 1 97 ? -1.011 -9.155 -27.021 1.00 57.41 97 PHE A CA 1
ATOM 753 C C . PHE A 1 97 ? -0.781 -10.673 -27.066 1.00 57.41 97 PHE A C 1
ATOM 755 O O . PHE A 1 97 ? -1.757 -11.417 -27.121 1.00 57.41 97 PHE A O 1
ATOM 762 N N . GLN A 1 98 ? 0.468 -11.155 -27.019 1.00 56.06 98 GLN A N 1
ATOM 763 C CA . GLN A 1 98 ? 0.752 -12.594 -26.928 1.00 56.06 98 GLN A CA 1
ATOM 764 C C . GLN A 1 98 ? 0.494 -13.149 -25.522 1.00 56.06 98 GLN A C 1
ATOM 766 O O . GLN A 1 98 ? -0.055 -14.235 -25.402 1.00 56.06 98 GLN A O 1
ATOM 771 N N . GLN A 1 99 ? 0.821 -12.398 -24.465 1.00 49.97 99 GLN A N 1
ATOM 772 C CA . GLN A 1 99 ? 0.599 -12.842 -23.080 1.00 49.97 99 GLN A CA 1
ATOM 773 C C . GLN A 1 99 ? -0.859 -12.747 -22.609 1.00 49.97 99 GLN A C 1
ATOM 775 O O . GLN A 1 99 ? -1.216 -13.397 -21.638 1.00 49.97 99 GLN A O 1
ATOM 780 N N . ALA A 1 100 ? -1.706 -11.947 -23.262 1.00 49.66 100 ALA A N 1
ATOM 781 C CA . ALA A 1 100 ? -3.131 -11.849 -22.923 1.00 49.66 100 ALA A CA 1
ATOM 782 C C . ALA A 1 100 ? -4.000 -12.942 -23.584 1.00 49.66 100 ALA A C 1
ATOM 784 O O . ALA A 1 100 ? -5.201 -13.006 -23.323 1.00 49.66 100 ALA A O 1
ATOM 785 N N . ALA A 1 101 ? -3.412 -13.751 -24.473 1.00 47.69 101 ALA A N 1
ATOM 786 C CA . ALA A 1 101 ? -4.080 -14.813 -25.229 1.00 47.69 101 ALA A CA 1
ATOM 787 C C . ALA A 1 101 ? -3.722 -16.238 -24.746 1.00 47.69 101 ALA A C 1
ATOM 789 O O . ALA A 1 101 ? -4.253 -17.204 -25.299 1.00 47.69 101 ALA A O 1
ATOM 790 N N . GLU A 1 102 ? -2.854 -16.359 -23.735 1.00 40.78 102 GLU A N 1
ATOM 791 C CA . GLU A 1 102 ? -2.547 -17.587 -22.975 1.00 40.78 102 GLU A CA 1
ATOM 792 C C . GLU A 1 102 ? -3.222 -17.546 -21.597 1.00 40.78 102 GLU A C 1
ATOM 794 O O . GLU A 1 102 ? -3.707 -18.614 -21.156 1.00 40.78 102 GLU A O 1
#

Sequence (102 aa):
ANHAAELVNRIRTDEAIHVAYLATTISELRSFTIKTEDGKTVPGGSIIDPVWNEMIEWHSVTQANFAREQSRENIMTRLKAKPNGPALAATFDSIEFQQAAE

Radius of gyration: 23.13 Å; chains: 1; bounding box: 49×36×60 Å

pLDDT: mean 91.47, std 11.53, range [40.78, 98.19]

Foldseek 3Di:
DVVVVVVVVVVVVVVVVVVVVVVVVLVVQQQDWDADPVRDTDRSVVVRVVVVVVVCCCVPPVVVVVCVVVVLVVVLVVLCPDPCSVVVNVVVVVVVVVVVVD

Secondary structure (DSSP, 8-state):
-HHHHHHHHHHHHHHHHHHHHHHHHHHHHHHSEEEPTTS-EEETHHHHHHHHHHHHHIIIIIHHHHHHHHHHHHHHHHHHTSTTHHHHHHHHHHHHHHHT--